Protein AF-A0A1V4UT03-F1 (afdb_monomer_lite)

Secondary structure (DSSP, 8-state):
--HHHHHHHHHHHHHHHHHHHHHHGGGTT-S------SS---BTTTTBPTT---HHHHHHHHHHHHHHHHTS--HHHHHHHHHHHHHH-GGGS-HHHHHHHHHHHTT--HHHHHHHHHHHH-SS--

Foldseek 3Di:
DCVVVVVVVVVCVLVVQLQCQQQCQQCVPPPDDPPDPVFFDAHHPDRGDGSDGFVSSQLVVLQVVCCVVVVHDDLVSSLVSSLVVCVVPVVRDDPLSSQLNVCVVVVNDNVVSSVVSCVVPPPPPD

Structure (mmCIF, N/CA/C/O backbone):
data_AF-A0A1V4UT03-F1
#
_entry.id   AF-A0A1V4UT03-F1
#
loop_
_atom_site.group_PDB
_atom_site.id
_atom_site.type_symbol
_atom_site.label_atom_id
_atom_site.label_alt_id
_atom_site.label_comp_id
_atom_site.label_asym_id
_atom_site.label_entity_id
_atom_site.label_seq_id
_atom_site.pdbx_PDB_ins_code
_atom_site.Cartn_x
_atom_site.Cartn_y
_atom_site.Cartn_z
_atom_site.occupancy
_atom_site.B_iso_or_equiv
_atom_site.auth_seq_id
_atom_site.auth_comp_id
_atom_site.auth_asym_id
_atom_site.auth_atom_id
_atom_site.pdbx_PDB_model_num
ATOM 1 N N . MET A 1 1 ? -24.840 10.443 -23.594 1.00 48.88 1 MET A N 1
ATOM 2 C CA . MET A 1 1 ? -23.996 9.234 -23.726 1.00 48.88 1 MET A CA 1
ATOM 3 C C . MET A 1 1 ? -22.701 9.463 -22.946 1.00 48.88 1 MET A C 1
ATOM 5 O O . MET A 1 1 ? -21.638 9.563 -23.531 1.00 48.88 1 MET A O 1
ATOM 9 N N . THR A 1 2 ? -22.827 9.614 -21.626 1.00 56.19 2 THR A N 1
ATOM 10 C CA . THR A 1 2 ? -21.764 10.032 -20.681 1.00 56.19 2 THR A CA 1
ATOM 11 C C . THR A 1 2 ? -21.408 8.895 -19.712 1.00 56.19 2 THR A C 1
ATOM 13 O O . THR A 1 2 ? -20.256 8.690 -19.362 1.00 56.19 2 THR A O 1
ATOM 16 N N . PHE A 1 3 ? -22.384 8.036 -19.401 1.00 52.34 3 PHE A N 1
ATOM 17 C CA . PHE A 1 3 ? -22.221 6.883 -18.508 1.00 52.34 3 PHE A CA 1
ATOM 18 C C . PHE A 1 3 ? -21.150 5.874 -18.970 1.00 52.34 3 PHE A C 1
ATOM 20 O O . PHE A 1 3 ? -20.421 5.304 -18.165 1.00 52.34 3 PHE A O 1
ATOM 27 N N . ILE A 1 4 ? -21.017 5.674 -20.286 1.00 57.78 4 ILE A N 1
ATOM 28 C CA . ILE A 1 4 ? -20.024 4.755 -20.861 1.00 57.78 4 ILE A CA 1
ATOM 29 C C . ILE A 1 4 ? -18.610 5.363 -20.851 1.00 57.78 4 ILE A C 1
ATOM 31 O O . ILE A 1 4 ? -17.640 4.612 -20.812 1.00 57.78 4 ILE A O 1
ATOM 35 N N . SER A 1 5 ? -18.457 6.692 -20.894 1.00 63.25 5 SER A N 1
ATOM 36 C CA . SER A 1 5 ? -17.136 7.330 -20.817 1.00 63.25 5 SER A CA 1
ATOM 37 C C . SER A 1 5 ? -16.615 7.381 -19.382 1.00 63.25 5 SER A C 1
ATOM 39 O O . SER A 1 5 ? -15.443 7.092 -19.167 1.00 63.25 5 SER A O 1
ATOM 41 N N . ASP A 1 6 ? -17.480 7.634 -18.398 1.00 65.62 6 ASP A N 1
ATOM 42 C CA . ASP A 1 6 ? -17.068 7.771 -16.994 1.00 65.62 6 ASP A CA 1
ATOM 43 C C . ASP A 1 6 ? -16.480 6.477 -16.420 1.00 65.62 6 ASP A C 1
ATOM 45 O O . ASP A 1 6 ? -15.414 6.500 -15.804 1.00 65.62 6 ASP A O 1
ATOM 49 N N . ILE A 1 7 ? -17.089 5.321 -16.711 1.00 74.06 7 ILE A N 1
ATOM 50 C CA . ILE A 1 7 ? -16.541 4.033 -16.260 1.00 74.06 7 ILE A CA 1
ATOM 51 C C . ILE A 1 7 ? -15.192 3.712 -16.918 1.00 74.06 7 ILE A C 1
ATOM 53 O O . ILE A 1 7 ? -14.328 3.101 -16.292 1.00 74.06 7 ILE A O 1
ATOM 57 N N . ARG A 1 8 ? -14.977 4.162 -18.165 1.00 80.62 8 ARG A N 1
ATOM 58 C CA . ARG A 1 8 ? -13.698 3.988 -18.871 1.00 80.62 8 ARG A CA 1
ATOM 59 C C . ARG A 1 8 ? -12.601 4.837 -18.245 1.00 80.62 8 ARG A C 1
ATOM 61 O O . ARG A 1 8 ? -11.475 4.363 -18.153 1.00 80.62 8 ARG A O 1
ATOM 68 N N . TYR A 1 9 ? -12.914 6.056 -17.805 1.00 84.12 9 TYR A N 1
ATOM 69 C CA . TYR A 1 9 ? -11.941 6.910 -17.128 1.00 84.12 9 TYR A CA 1
ATOM 70 C C . TYR A 1 9 ? -11.562 6.350 -15.759 1.00 84.12 9 TYR A C 1
ATOM 72 O O . TYR A 1 9 ? -10.377 6.233 -15.469 1.00 84.12 9 TYR A O 1
ATOM 80 N N . VAL A 1 10 ? -12.540 5.917 -14.958 1.00 84.44 10 VAL A N 1
ATOM 81 C CA . VAL A 1 10 ? -12.276 5.320 -13.638 1.00 84.44 10 VAL A CA 1
ATOM 82 C C . VAL A 1 10 ? -11.460 4.029 -13.763 1.00 84.44 10 VAL A C 1
ATOM 84 O O . VAL A 1 10 ? -10.447 3.873 -13.082 1.00 84.44 10 VAL A O 1
ATOM 87 N N . ALA A 1 11 ? -11.837 3.130 -14.678 1.00 89.12 11 ALA A N 1
ATOM 88 C CA . ALA A 1 11 ? -11.057 1.922 -14.945 1.00 89.12 11 ALA A CA 1
ATOM 89 C C . ALA A 1 11 ? -9.651 2.257 -15.471 1.00 89.12 11 ALA A C 1
ATOM 91 O O . ALA A 1 11 ? -8.671 1.647 -15.052 1.00 89.12 11 ALA A O 1
ATOM 92 N N . GLY A 1 12 ? -9.542 3.260 -16.347 1.00 93.94 12 GLY A N 1
ATOM 93 C CA . GLY A 1 12 ? -8.272 3.744 -16.880 1.00 93.94 12 GLY A CA 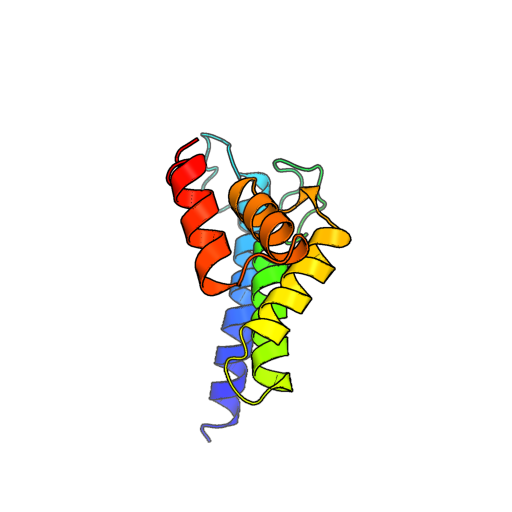1
ATOM 94 C C . GLY A 1 12 ? -7.331 4.293 -15.807 1.00 93.94 12 GLY A C 1
ATOM 95 O O . GLY A 1 12 ? -6.130 4.077 -15.911 1.00 93.94 12 GLY A O 1
ATOM 96 N N . VAL A 1 13 ? -7.853 4.935 -14.756 1.00 94.12 13 VAL A N 1
ATOM 97 C CA . VAL A 1 13 ? -7.047 5.411 -13.617 1.00 94.12 13 VAL A CA 1
ATOM 98 C C . VAL A 1 13 ? -6.428 4.240 -12.857 1.00 94.12 13 VAL A C 1
ATOM 100 O O . VAL A 1 13 ? -5.221 4.242 -12.635 1.00 94.12 13 VAL A O 1
ATOM 103 N N . LEU A 1 14 ? -7.217 3.222 -12.499 1.00 95.12 14 LEU A N 1
ATOM 104 C CA . LEU A 1 14 ? -6.703 2.065 -11.753 1.00 95.12 14 LEU A CA 1
ATOM 105 C C . LEU A 1 14 ? -5.729 1.227 -12.591 1.00 95.12 14 LEU A C 1
ATOM 107 O O . LEU A 1 14 ? -4.675 0.829 -12.101 1.00 95.12 14 LEU A O 1
ATOM 111 N N . VAL A 1 15 ? -6.042 1.003 -13.870 1.00 96.25 15 VAL A N 1
ATOM 112 C CA . VAL A 1 15 ? -5.142 0.296 -14.794 1.00 96.25 15 VAL A CA 1
ATOM 113 C C . VAL A 1 15 ? -3.867 1.104 -15.036 1.00 96.25 15 VAL A C 1
ATOM 115 O O . VAL A 1 15 ? -2.778 0.541 -15.029 1.00 96.25 15 VAL A O 1
ATOM 118 N N . GLY A 1 16 ? -3.979 2.420 -15.218 1.00 96.50 16 GLY A N 1
ATOM 119 C CA . GLY A 1 16 ? -2.835 3.312 -15.396 1.00 96.50 16 GLY A CA 1
ATOM 120 C C . GLY A 1 16 ? -1.914 3.335 -14.177 1.00 96.50 16 GLY A C 1
ATOM 121 O O . GLY A 1 16 ? -0.699 3.271 -14.348 1.00 96.50 16 GLY A O 1
ATOM 122 N N . LEU A 1 17 ? -2.481 3.347 -12.965 1.00 97.75 17 LEU A N 1
ATOM 123 C CA . LEU A 1 17 ? -1.731 3.204 -11.715 1.00 97.75 17 LEU A CA 1
ATOM 124 C C . LEU A 1 17 ? -0.961 1.881 -11.694 1.00 97.75 17 LEU A C 1
ATOM 126 O O . LEU A 1 17 ? 0.249 1.900 -11.497 1.00 97.75 17 LEU A O 1
ATOM 130 N N . ALA A 1 18 ? -1.625 0.757 -11.982 1.00 97.69 18 ALA A N 1
ATOM 131 C CA . ALA A 1 18 ? -0.980 -0.556 -11.981 1.00 97.69 18 ALA A CA 1
ATOM 132 C C . ALA A 1 18 ? 0.123 -0.687 -13.047 1.00 97.69 18 ALA A C 1
ATOM 134 O O . ALA A 1 18 ? 1.157 -1.308 -12.803 1.00 97.69 18 ALA A O 1
ATOM 135 N N . ILE A 1 19 ? -0.068 -0.079 -14.224 1.00 96.38 19 ILE A N 1
ATOM 136 C CA . ILE A 1 19 ? 0.963 -0.008 -15.268 1.00 96.38 19 ILE A CA 1
ATOM 137 C C . ILE A 1 19 ? 2.158 0.813 -14.777 1.00 96.38 19 ILE A C 1
ATOM 139 O O . ILE A 1 19 ? 3.294 0.368 -14.926 1.00 96.38 19 ILE A O 1
ATOM 143 N N . GLY A 1 20 ? 1.916 1.992 -14.198 1.00 94.38 20 GLY A N 1
ATOM 144 C CA . GLY A 1 20 ? 2.969 2.865 -13.679 1.00 94.38 20 GLY A CA 1
ATOM 145 C C . GLY A 1 20 ? 3.786 2.200 -12.573 1.00 94.38 20 GLY A C 1
ATOM 146 O O . GLY A 1 20 ? 5.011 2.196 -12.649 1.00 94.38 20 GLY A O 1
ATOM 147 N N . ASP A 1 21 ? 3.106 1.575 -11.614 1.00 95.88 21 ASP A N 1
ATOM 148 C CA . ASP A 1 21 ? 3.701 0.773 -10.541 1.00 95.88 21 ASP A CA 1
ATOM 149 C C . ASP A 1 21 ? 4.592 -0.341 -11.120 1.00 95.88 21 ASP A C 1
ATOM 151 O O . ASP A 1 21 ? 5.807 -0.349 -10.917 1.00 95.88 21 ASP A O 1
ATOM 155 N N . ALA A 1 22 ? 4.037 -1.213 -11.967 1.00 95.12 22 ALA A N 1
ATOM 156 C CA . ALA A 1 22 ? 4.790 -2.325 -12.545 1.00 95.12 22 ALA A CA 1
ATOM 157 C C . ALA A 1 22 ? 5.963 -1.885 -13.449 1.00 95.12 22 ALA A C 1
ATOM 159 O O . ALA A 1 22 ? 6.945 -2.619 -13.582 1.00 95.12 22 ALA A O 1
ATOM 160 N N . MET A 1 23 ? 5.881 -0.714 -14.092 1.00 93.31 23 MET A N 1
ATOM 161 C CA . MET A 1 23 ? 6.988 -0.146 -14.876 1.00 93.31 23 MET A CA 1
ATOM 162 C C . MET A 1 23 ? 8.049 0.535 -14.003 1.00 93.31 23 MET A C 1
ATOM 164 O O . MET A 1 23 ? 9.220 0.529 -14.377 1.00 93.31 23 MET A O 1
ATOM 168 N N . GLY A 1 24 ? 7.656 1.130 -12.875 1.00 91.50 24 GLY A N 1
ATOM 169 C CA . GLY A 1 24 ? 8.547 1.843 -11.959 1.00 91.50 24 GLY A CA 1
ATOM 170 C C . GLY A 1 24 ? 9.275 0.927 -10.976 1.00 91.50 24 GLY A C 1
ATOM 171 O O . GLY A 1 24 ? 10.441 1.170 -10.667 1.00 91.50 24 GLY A O 1
ATOM 172 N N . ALA A 1 25 ? 8.630 -0.156 -10.538 1.00 92.50 25 ALA A N 1
ATOM 173 C CA . ALA A 1 25 ? 9.139 -1.068 -9.515 1.00 92.50 25 ALA A CA 1
ATOM 174 C C . ALA A 1 25 ? 10.560 -1.623 -9.767 1.00 92.50 25 ALA A C 1
ATOM 176 O O . ALA A 1 25 ? 11.319 -1.754 -8.799 1.00 92.50 25 ALA A O 1
ATOM 177 N N . PRO A 1 26 ? 10.988 -1.927 -11.013 1.00 92.12 26 PRO A N 1
ATOM 178 C CA . PRO A 1 26 ? 12.362 -2.352 -11.285 1.00 92.12 26 PRO A CA 1
ATOM 179 C C . PRO A 1 26 ? 13.441 -1.310 -10.948 1.00 92.12 26 PRO A C 1
ATOM 181 O O . PRO A 1 26 ? 14.598 -1.684 -10.764 1.00 92.12 26 PRO A O 1
ATOM 184 N N . PHE A 1 27 ? 13.071 -0.030 -10.862 1.00 90.62 27 PHE A N 1
ATOM 185 C CA . PHE A 1 27 ? 13.975 1.115 -10.685 1.00 90.62 27 PHE A CA 1
ATOM 186 C C . PHE A 1 27 ? 13.871 1.767 -9.303 1.00 90.62 27 PHE A C 1
ATOM 188 O O . PHE A 1 27 ? 14.509 2.783 -9.028 1.00 90.62 27 PHE A O 1
ATOM 195 N N . GLU A 1 28 ? 13.042 1.223 -8.416 1.00 89.31 28 GLU A N 1
ATOM 196 C CA . GLU A 1 28 ? 12.884 1.764 -7.073 1.00 89.31 28 GLU A CA 1
ATOM 197 C C . GLU A 1 28 ? 14.211 1.672 -6.296 1.00 89.31 28 GLU A C 1
ATOM 199 O O . GLU A 1 28 ? 14.774 0.589 -6.110 1.00 89.31 28 GLU A O 1
ATOM 204 N N . GLY A 1 29 ? 14.714 2.819 -5.830 1.00 85.62 29 GLY A N 1
ATOM 205 C CA . GLY A 1 29 ? 15.970 2.908 -5.081 1.00 85.62 29 GLY A CA 1
ATOM 206 C C . GLY A 1 29 ? 17.239 2.869 -5.939 1.00 85.62 29 GLY A C 1
ATOM 207 O O . GLY A 1 29 ? 18.334 2.810 -5.379 1.00 85.62 29 GLY A O 1
ATOM 208 N N . THR A 1 30 ? 17.127 2.918 -7.272 1.00 84.50 30 THR A N 1
ATOM 209 C CA . THR A 1 30 ? 18.289 3.041 -8.163 1.00 84.50 30 THR A CA 1
ATOM 210 C C . THR A 1 30 ? 18.538 4.506 -8.541 1.00 84.50 30 THR A C 1
ATOM 212 O O . THR A 1 30 ? 17.586 5.223 -8.839 1.00 84.50 30 THR A O 1
ATOM 215 N N . PRO A 1 31 ? 19.801 4.976 -8.579 1.00 78.12 31 PRO A N 1
ATOM 216 C CA . PRO A 1 31 ? 20.126 6.336 -9.026 1.00 78.12 31 PRO A CA 1
ATOM 217 C C . PRO A 1 31 ? 19.941 6.524 -10.539 1.00 78.12 31 PRO A C 1
ATOM 219 O O . PRO A 1 31 ? 19.865 7.651 -11.024 1.00 78.12 31 PRO A O 1
ATOM 222 N N . GLU A 1 32 ? 19.887 5.426 -11.292 1.00 70.38 32 GLU A N 1
ATOM 223 C CA . GLU A 1 32 ? 19.676 5.438 -12.732 1.00 70.38 32 GLU A CA 1
ATOM 224 C C . GLU A 1 32 ? 18.183 5.373 -13.062 1.00 70.38 32 GLU A C 1
ATOM 226 O O . GLU A 1 32 ? 17.469 4.466 -12.633 1.00 70.38 32 GLU A O 1
ATOM 231 N N . HIS A 1 33 ? 17.728 6.314 -13.887 1.00 69.38 33 HIS A N 1
ATOM 232 C CA . HIS A 1 33 ? 16.462 6.216 -14.601 1.00 69.38 33 HIS A CA 1
ATOM 233 C C . HIS A 1 33 ? 16.782 5.931 -16.070 1.00 69.38 33 HIS A C 1
ATOM 235 O O . HIS A 1 33 ? 17.326 6.811 -16.740 1.00 69.38 33 HIS A O 1
ATOM 241 N N . PRO A 1 34 ? 16.444 4.755 -16.622 1.00 71.94 34 PRO A N 1
ATOM 242 C CA . PRO A 1 34 ? 16.809 4.413 -18.002 1.00 71.94 34 PRO A CA 1
ATOM 243 C C . PRO A 1 34 ? 16.003 5.176 -19.068 1.00 71.94 34 PRO A C 1
ATOM 245 O O . PRO A 1 34 ? 16.085 4.857 -20.252 1.00 71.94 34 PRO A O 1
ATOM 248 N N . GLY A 1 35 ? 15.204 6.172 -18.673 1.00 72.06 35 GLY A N 1
ATOM 249 C CA . GLY A 1 35 ? 14.194 6.780 -19.529 1.00 72.06 35 GLY A CA 1
ATOM 250 C C . GLY A 1 35 ? 13.020 5.833 -19.791 1.00 72.06 35 GLY A C 1
ATOM 251 O O . GLY A 1 35 ? 12.854 4.805 -19.134 1.00 72.06 35 GLY A O 1
ATOM 252 N N . PHE A 1 36 ? 12.161 6.196 -20.744 1.00 74.25 36 PHE A N 1
ATOM 253 C CA . PHE A 1 36 ? 11.006 5.377 -21.105 1.00 74.25 36 PHE A CA 1
ATOM 254 C C . PHE A 1 36 ? 11.450 4.122 -21.868 1.00 74.25 36 PHE A C 1
ATOM 256 O O . PHE A 1 36 ? 11.917 4.207 -23.001 1.00 74.25 36 PHE A O 1
ATOM 263 N N . THR A 1 37 ? 11.274 2.951 -21.257 1.00 78.62 37 THR A N 1
ATOM 264 C CA . THR A 1 37 ? 11.682 1.658 -21.835 1.00 78.62 37 THR A CA 1
ATOM 265 C C . THR A 1 37 ? 10.648 1.074 -22.802 1.00 78.62 37 THR A C 1
ATOM 267 O O . THR A 1 37 ? 10.968 0.165 -23.569 1.00 78.62 37 THR A O 1
ATOM 270 N N . GLY A 1 38 ? 9.393 1.539 -22.733 1.00 83.81 38 GLY A N 1
ATOM 271 C CA . GLY A 1 38 ? 8.252 1.001 -23.486 1.00 83.81 38 GLY A CA 1
ATOM 272 C C . GLY A 1 38 ? 7.865 -0.445 -23.150 1.00 83.81 38 GLY A C 1
ATOM 273 O O . GLY A 1 38 ? 6.920 -0.963 -23.735 1.00 83.81 38 GLY A O 1
ATOM 274 N N . ASN A 1 39 ? 8.570 -1.098 -22.221 1.00 89.81 39 ASN A N 1
ATOM 275 C CA . ASN A 1 39 ? 8.418 -2.513 -21.895 1.00 89.81 39 ASN A CA 1
ATOM 276 C C . ASN A 1 39 ? 8.414 -2.727 -20.380 1.00 89.81 39 ASN A C 1
ATOM 278 O O . ASN A 1 39 ? 9.131 -2.045 -19.645 1.00 89.81 39 ASN A O 1
ATOM 282 N N . PHE A 1 40 ? 7.678 -3.741 -19.924 1.00 94.12 40 PHE A N 1
ATOM 283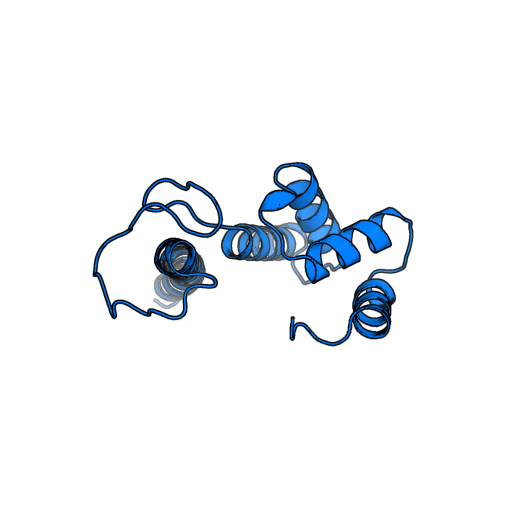 C CA . PHE A 1 40 ? 7.770 -4.214 -18.546 1.00 94.12 40 PHE A CA 1
ATOM 284 C C . PHE A 1 40 ? 9.062 -5.003 -18.328 1.00 94.12 40 PHE A C 1
ATOM 286 O O . PHE A 1 40 ? 9.296 -6.032 -18.970 1.00 94.12 40 PHE A O 1
ATOM 293 N N . LEU A 1 41 ? 9.877 -4.556 -17.380 1.00 92.50 41 LEU A N 1
ATOM 294 C CA . LEU A 1 41 ? 11.150 -5.188 -17.049 1.00 92.50 41 LEU A CA 1
ATOM 295 C C . LEU A 1 41 ? 11.047 -5.975 -15.734 1.00 92.50 41 LEU A C 1
ATOM 297 O O . LEU A 1 41 ? 10.228 -5.631 -14.882 1.00 92.50 41 LEU A O 1
ATOM 301 N N . PRO A 1 42 ? 11.822 -7.061 -15.570 1.00 93.00 42 PRO A N 1
ATOM 302 C CA . PRO A 1 42 ? 11.902 -7.778 -14.304 1.00 93.00 42 PRO A CA 1
ATOM 303 C C . PRO A 1 42 ? 12.830 -7.049 -13.318 1.00 93.00 42 PRO A C 1
ATOM 305 O O . PRO A 1 42 ? 13.581 -6.154 -13.702 1.00 93.00 42 PRO A O 1
ATOM 308 N N . GLY A 1 43 ? 12.845 -7.495 -12.060 1.00 89.62 43 GLY A N 1
ATOM 309 C CA . GLY A 1 43 ? 13.773 -7.005 -11.035 1.00 89.62 43 GLY A CA 1
ATOM 310 C C . GLY A 1 43 ? 13.165 -5.977 -10.077 1.00 89.62 43 GLY A C 1
ATOM 311 O O . GLY A 1 43 ? 11.976 -6.040 -9.765 1.00 89.62 43 GLY A O 1
ATOM 312 N N . GLY A 1 44 ? 14.007 -5.066 -9.583 1.00 87.56 44 GLY A N 1
ATOM 313 C CA . GLY A 1 44 ? 13.701 -4.133 -8.494 1.00 87.56 44 GLY A CA 1
ATOM 314 C C . GLY A 1 44 ? 14.230 -4.616 -7.144 1.00 87.56 44 GLY A C 1
ATOM 315 O O . GLY A 1 44 ? 14.982 -5.589 -7.067 1.00 87.56 44 GLY A O 1
ATOM 316 N N . ARG A 1 45 ? 13.802 -3.960 -6.056 1.00 85.00 45 ARG A N 1
ATOM 317 C CA . ARG A 1 45 ? 14.179 -4.333 -4.669 1.00 85.00 45 ARG A CA 1
ATOM 318 C C . ARG A 1 45 ? 13.852 -5.789 -4.330 1.00 85.00 45 ARG A C 1
ATOM 320 O O . ARG A 1 45 ? 14.449 -6.381 -3.436 1.00 85.00 45 ARG A O 1
ATOM 327 N N . MET A 1 46 ? 12.912 -6.364 -5.069 1.00 82.25 46 MET A N 1
ATOM 328 C CA . MET A 1 46 ? 12.560 -7.771 -5.041 1.00 82.25 46 MET A CA 1
ATOM 329 C C . MET A 1 46 ? 12.715 -8.371 -6.432 1.00 82.25 46 MET A C 1
ATOM 331 O O . MET A 1 46 ? 12.406 -7.705 -7.413 1.00 82.25 46 MET A O 1
ATOM 335 N N . ALA A 1 47 ? 13.117 -9.640 -6.536 1.00 83.38 47 ALA A N 1
ATOM 336 C CA . ALA A 1 47 ? 13.235 -10.345 -7.815 1.00 83.38 47 ALA A CA 1
ATOM 337 C C . ALA A 1 47 ? 11.850 -10.640 -8.439 1.00 83.38 47 ALA A C 1
ATOM 339 O O . ALA A 1 47 ? 11.363 -11.772 -8.408 1.00 83.38 47 ALA A O 1
ATOM 340 N N . ARG A 1 48 ? 11.188 -9.607 -8.973 1.00 88.19 48 ARG A N 1
ATOM 341 C CA . ARG A 1 48 ? 9.844 -9.673 -9.562 1.00 88.19 48 ARG A CA 1
ATOM 342 C C . ARG A 1 48 ? 9.899 -10.030 -11.047 1.00 88.19 48 ARG A C 1
ATOM 344 O O . ARG A 1 48 ? 10.865 -9.721 -11.745 1.00 88.19 48 ARG A O 1
ATOM 351 N N . LYS A 1 49 ? 8.835 -10.672 -11.538 1.00 94.19 49 LYS A N 1
ATOM 352 C CA . LYS A 1 49 ? 8.634 -10.925 -12.974 1.00 94.19 49 LYS A CA 1
ATOM 353 C C . LYS A 1 49 ? 8.172 -9.641 -13.665 1.00 94.19 49 LYS A C 1
ATOM 355 O O . LYS A 1 49 ? 7.476 -8.839 -13.045 1.00 94.19 49 LYS A O 1
ATOM 360 N N . SER A 1 50 ? 8.475 -9.495 -14.954 1.00 94.44 50 SER A N 1
ATOM 361 C CA . SER A 1 50 ? 7.949 -8.403 -15.782 1.00 94.44 50 SER A CA 1
ATOM 362 C C . SER A 1 50 ? 6.433 -8.253 -15.632 1.00 94.44 50 SER A C 1
ATOM 364 O O . SER A 1 50 ? 5.698 -9.231 -15.766 1.00 94.44 50 SER A O 1
ATOM 366 N N . GLY A 1 51 ? 5.981 -7.026 -15.365 1.00 94.25 51 GLY A N 1
ATOM 367 C CA . GLY A 1 51 ? 4.562 -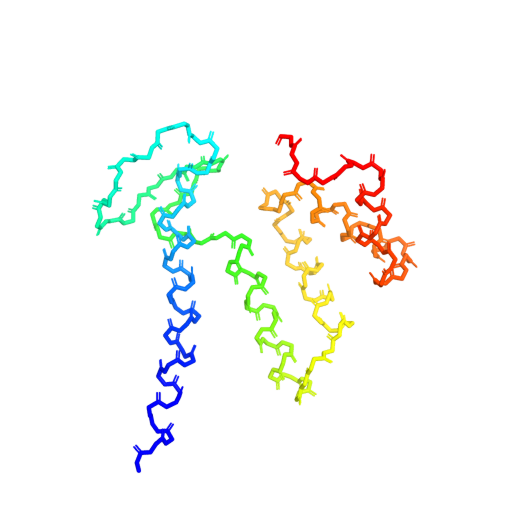6.678 -15.242 1.00 94.25 51 GLY A CA 1
ATOM 368 C C . GLY A 1 51 ? 3.958 -6.973 -13.867 1.00 94.25 51 GLY A C 1
ATOM 369 O O . GLY A 1 51 ? 2.755 -6.811 -13.693 1.00 94.25 51 GLY A O 1
ATOM 370 N N . SER A 1 52 ? 4.764 -7.408 -12.894 1.00 95.12 52 SER A N 1
ATOM 371 C CA . SER A 1 52 ? 4.291 -7.574 -11.516 1.00 95.12 52 SER A CA 1
ATOM 372 C C . SER A 1 52 ? 4.176 -6.207 -10.846 1.00 95.12 52 SER A C 1
ATOM 374 O O . SER A 1 52 ? 5.157 -5.468 -10.807 1.00 95.12 52 SER A O 1
ATOM 376 N N . TYR A 1 53 ? 3.002 -5.903 -10.306 1.00 94.75 53 TYR A N 1
ATOM 377 C CA . TYR A 1 53 ? 2.757 -4.715 -9.489 1.00 94.75 53 TYR A CA 1
ATOM 378 C C . TYR A 1 53 ? 3.249 -4.900 -8.039 1.00 94.75 53 TYR A C 1
ATOM 380 O O . TYR A 1 53 ? 3.688 -5.995 -7.661 1.00 94.75 53 TYR A O 1
ATOM 388 N N . THR A 1 54 ? 3.188 -3.839 -7.232 1.00 95.69 54 THR A N 1
ATOM 389 C CA . THR A 1 54 ? 3.677 -3.790 -5.845 1.00 95.69 54 THR A CA 1
ATOM 390 C C . THR A 1 54 ? 2.585 -3.376 -4.850 1.00 95.69 54 THR A C 1
ATOM 392 O O . THR A 1 54 ? 1.389 -3.527 -5.126 1.00 95.69 54 THR A O 1
ATOM 395 N N . ASP A 1 55 ? 2.980 -2.941 -3.648 1.00 95.94 55 ASP A N 1
ATOM 396 C CA . ASP A 1 55 ? 2.044 -2.485 -2.627 1.00 95.94 55 ASP A CA 1
ATOM 397 C C . ASP A 1 55 ? 1.251 -1.255 -3.078 1.00 95.94 55 ASP A C 1
ATOM 399 O O . ASP A 1 55 ? 0.095 -1.146 -2.683 1.00 95.94 55 ASP A O 1
ATOM 403 N N . ASP A 1 56 ? 1.781 -0.404 -3.961 1.00 96.94 56 ASP A N 1
ATOM 404 C CA . ASP A 1 56 ? 1.043 0.735 -4.527 1.00 96.94 56 ASP A CA 1
ATOM 405 C C . ASP A 1 56 ? -0.299 0.302 -5.149 1.00 96.94 56 ASP A C 1
ATOM 407 O O . ASP A 1 56 ? -1.365 0.838 -4.818 1.00 96.94 56 ASP A O 1
ATOM 411 N N . THR A 1 57 ? -0.279 -0.727 -6.004 1.00 97.62 57 THR A N 1
ATOM 412 C CA . THR A 1 57 ? -1.505 -1.275 -6.607 1.00 97.62 57 THR A CA 1
AT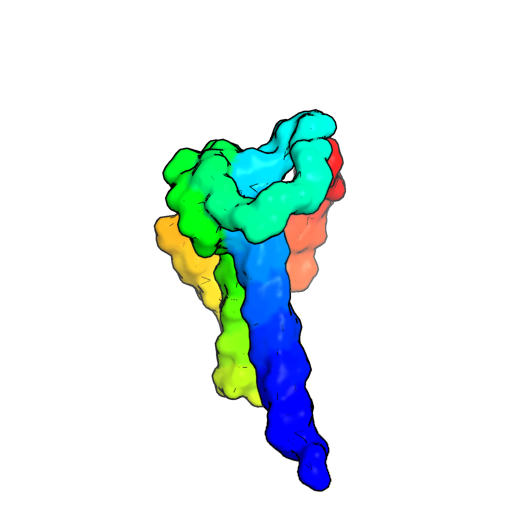OM 413 C C . THR A 1 57 ? -2.401 -1.955 -5.574 1.00 97.62 57 THR A C 1
ATOM 415 O O . THR A 1 57 ? -3.623 -1.799 -5.635 1.00 97.62 57 THR A O 1
ATOM 418 N N . LEU A 1 58 ? -1.833 -2.679 -4.602 1.00 97.06 58 LEU A N 1
ATOM 419 C CA . LEU A 1 58 ? -2.624 -3.310 -3.537 1.00 97.06 58 LEU A CA 1
ATOM 420 C C . LEU A 1 58 ? -3.352 -2.268 -2.678 1.00 97.06 58 LEU A C 1
ATOM 422 O O . LEU A 1 58 ? -4.543 -2.415 -2.415 1.00 97.06 58 LEU A O 1
ATOM 426 N N . GLN A 1 59 ? -2.680 -1.181 -2.296 1.00 98.00 59 GLN A N 1
ATOM 427 C CA . GLN A 1 59 ? -3.283 -0.099 -1.516 1.00 98.00 59 GLN A CA 1
ATOM 428 C C . GLN A 1 59 ? -4.404 0.601 -2.296 1.00 98.00 59 GLN A C 1
ATOM 430 O O . GLN A 1 59 ? -5.462 0.892 -1.730 1.00 98.00 59 GLN A O 1
ATOM 435 N N . ALA A 1 60 ? -4.210 0.828 -3.599 1.00 97.88 60 ALA A N 1
ATOM 436 C CA . ALA A 1 60 ? -5.235 1.406 -4.463 1.00 97.88 60 ALA A CA 1
ATOM 437 C C . ALA A 1 60 ? -6.468 0.496 -4.597 1.00 97.88 60 ALA A C 1
ATOM 439 O O . ALA A 1 60 ? -7.601 0.976 -4.502 1.00 97.88 60 ALA A O 1
ATOM 440 N N . LEU A 1 61 ? -6.263 -0.815 -4.772 1.00 97.38 61 LEU A N 1
ATOM 441 C CA . LEU A 1 61 ? -7.347 -1.799 -4.812 1.00 97.38 61 LEU A CA 1
ATOM 442 C C . LEU A 1 61 ? -8.088 -1.869 -3.476 1.00 97.38 61 LEU A C 1
ATOM 444 O O . LEU A 1 61 ? -9.314 -1.792 -3.465 1.00 97.38 61 LEU A O 1
ATOM 448 N N . ALA A 1 62 ? -7.369 -1.919 -2.353 1.00 98.06 62 ALA A N 1
ATOM 449 C CA . ALA A 1 62 ? -7.965 -1.908 -1.022 1.00 98.06 62 ALA A CA 1
ATOM 450 C C . ALA A 1 62 ? -8.870 -0.681 -0.807 1.00 98.06 62 ALA A C 1
ATOM 452 O O . ALA A 1 62 ? -9.981 -0.817 -0.289 1.00 98.06 62 ALA A O 1
ATOM 453 N N . LEU A 1 63 ? -8.441 0.507 -1.251 1.00 98.06 63 LEU A N 1
ATOM 454 C CA . LEU A 1 63 ? -9.256 1.721 -1.178 1.00 98.06 63 LEU A CA 1
ATOM 455 C C . LEU A 1 63 ? -10.486 1.636 -2.091 1.00 98.06 63 LEU A C 1
ATOM 457 O O . LEU A 1 63 ? -11.597 1.935 -1.653 1.00 98.06 63 LEU A O 1
ATOM 461 N N . ALA A 1 64 ? -10.306 1.218 -3.346 1.00 96.62 64 ALA A N 1
ATOM 462 C CA . ALA A 1 64 ? -11.394 1.110 -4.316 1.00 96.62 64 ALA A CA 1
ATOM 463 C C . ALA A 1 64 ? -12.467 0.104 -3.867 1.00 96.62 64 ALA A C 1
ATOM 465 O O . ALA A 1 64 ? -13.662 0.398 -3.930 1.00 96.62 64 ALA A O 1
ATOM 466 N N . GLU A 1 65 ? -12.052 -1.058 -3.363 1.00 97.31 65 GLU A N 1
ATOM 467 C CA . GLU A 1 65 ? -12.956 -2.067 -2.818 1.00 97.31 65 GLU A CA 1
ATOM 468 C C . GLU A 1 65 ? -13.694 -1.572 -1.573 1.00 97.31 65 GLU A C 1
ATOM 470 O O . GLU A 1 65 ? -14.883 -1.861 -1.420 1.00 97.31 65 GLU A O 1
ATOM 475 N N . SER A 1 66 ? -13.014 -0.827 -0.694 1.00 98.56 66 SER A N 1
ATOM 476 C CA . SER A 1 66 ? -13.629 -0.239 0.497 1.00 98.56 66 SER A CA 1
ATOM 477 C C . SER A 1 66 ? -14.703 0.778 0.122 1.00 98.56 66 SER A C 1
ATOM 479 O O . SER A 1 66 ? -15.845 0.667 0.562 1.00 98.56 66 SER A O 1
ATOM 481 N N . LEU A 1 67 ? -14.387 1.701 -0.791 1.00 97.50 67 LEU A N 1
ATOM 482 C CA . LEU A 1 67 ? -15.341 2.686 -1.307 1.00 97.50 67 LEU A CA 1
ATOM 483 C C . LEU A 1 67 ? -16.567 2.016 -1.938 1.00 97.50 67 LEU A C 1
ATOM 485 O O . LEU A 1 67 ? -17.698 2.428 -1.677 1.00 97.50 67 LEU A O 1
ATOM 489 N N . ALA A 1 68 ? -16.348 0.970 -2.740 1.00 95.81 68 ALA A N 1
ATOM 490 C CA . ALA A 1 68 ? -17.423 0.221 -3.381 1.00 95.81 68 ALA A CA 1
ATOM 491 C C . ALA A 1 68 ? -18.286 -0.553 -2.371 1.00 95.81 68 ALA A C 1
ATOM 493 O O . ALA A 1 68 ? -19.507 -0.579 -2.508 1.00 95.81 68 ALA A O 1
ATOM 494 N N . SER A 1 69 ? -17.669 -1.162 -1.353 1.00 98.06 69 SER A N 1
ATOM 495 C CA . SER A 1 69 ? -18.368 -1.976 -0.348 1.00 98.06 69 SER A CA 1
ATOM 496 C C . SER A 1 69 ? -19.135 -1.121 0.664 1.00 98.06 69 SER A C 1
ATOM 498 O O . SER A 1 69 ? -20.238 -1.481 1.069 1.00 98.06 69 SER A O 1
ATOM 500 N N . CYS A 1 70 ? -18.562 0.012 1.073 1.00 98.31 70 CYS A N 1
ATOM 501 C CA . CYS A 1 70 ? -19.115 0.883 2.108 1.00 98.31 70 CYS A CA 1
ATOM 502 C C . CYS A 1 70 ? -20.010 2.003 1.552 1.00 98.31 70 CYS A C 1
ATOM 504 O O . CYS A 1 70 ? -20.689 2.673 2.328 1.00 98.31 70 CYS A O 1
ATOM 506 N N . GLY A 1 71 ? -20.011 2.240 0.234 1.00 97.56 71 GLY A N 1
ATOM 507 C CA . GLY A 1 71 ? -20.743 3.352 -0.385 1.00 97.56 71 GLY A CA 1
ATOM 508 C C . GLY A 1 71 ? -20.179 4.735 -0.029 1.00 97.56 71 GLY A C 1
ATOM 509 O O . GLY A 1 71 ? -20.880 5.739 -0.140 1.00 97.56 71 GLY A O 1
ATOM 510 N N . GLY A 1 72 ? -18.928 4.791 0.430 1.00 97.00 72 GLY A N 1
ATOM 511 C CA . GLY A 1 72 ? -18.268 5.984 0.949 1.00 97.00 72 GLY A CA 1
ATOM 512 C C . GLY A 1 72 ? -16.948 5.638 1.636 1.00 97.00 72 GLY A C 1
ATOM 513 O O . GLY A 1 72 ? -16.573 4.470 1.728 1.00 97.00 72 GLY A O 1
ATOM 514 N N . TYR A 1 73 ? -16.221 6.653 2.108 1.00 97.62 73 TYR A N 1
ATOM 515 C CA . TYR A 1 73 ? -14.957 6.433 2.809 1.00 97.62 73 TYR A CA 1
ATOM 516 C C . TYR A 1 73 ? -15.198 5.843 4.205 1.00 97.62 73 TYR A C 1
ATOM 518 O O . TYR A 1 73 ? -15.801 6.496 5.057 1.00 97.62 73 TYR A O 1
ATOM 526 N N . CYS A 1 74 ? -14.696 4.628 4.437 1.00 98.38 74 CYS A N 1
ATOM 527 C CA . CYS A 1 74 ? -14.700 3.958 5.734 1.00 98.38 74 CYS A CA 1
ATOM 528 C C . CYS A 1 74 ? -13.249 3.652 6.146 1.00 98.38 74 CYS A C 1
ATOM 530 O O . CYS A 1 74 ? -12.649 2.715 5.613 1.00 98.38 74 CYS A O 1
ATOM 532 N N . PRO A 1 75 ? -12.651 4.440 7.059 1.00 97.06 75 PRO A N 1
ATOM 533 C CA . PRO A 1 75 ? -11.248 4.265 7.429 1.00 97.06 75 PRO A CA 1
ATOM 534 C C . PRO A 1 75 ? -10.976 2.913 8.103 1.00 97.06 75 PRO A C 1
ATOM 536 O O . PRO A 1 75 ? -9.886 2.365 7.950 1.00 97.06 75 PRO A O 1
ATOM 539 N N . GLU A 1 76 ? -11.954 2.355 8.815 1.00 97.81 76 GLU A N 1
ATOM 540 C CA . GLU A 1 76 ? -11.852 1.058 9.481 1.00 97.81 76 GLU A CA 1
ATOM 541 C C . GLU A 1 76 ? -11.804 -0.100 8.478 1.00 97.81 76 GLU A C 1
ATOM 543 O O . GLU A 1 76 ? -10.913 -0.945 8.576 1.00 97.81 76 GLU A O 1
ATOM 548 N N . ASP A 1 77 ? -12.711 -0.126 7.495 1.00 98.62 77 ASP A N 1
ATOM 549 C CA . ASP A 1 77 ? -12.708 -1.149 6.441 1.00 98.62 77 ASP A CA 1
ATOM 550 C C . ASP A 1 77 ? -11.451 -1.025 5.570 1.00 98.62 77 ASP A C 1
ATOM 552 O O . ASP A 1 77 ? -10.764 -2.021 5.334 1.00 98.62 77 ASP A O 1
ATOM 556 N N . PHE A 1 78 ? -11.081 0.200 5.177 1.00 98.56 78 PHE A N 1
ATOM 557 C CA . PHE A 1 78 ? -9.874 0.430 4.388 1.00 98.56 78 PHE A CA 1
ATOM 558 C C . PHE A 1 78 ? -8.613 -0.041 5.123 1.00 98.56 78 PHE A C 1
ATOM 560 O O . PHE A 1 78 ? -7.837 -0.820 4.568 1.00 98.56 78 PHE A O 1
ATOM 567 N N . MET A 1 79 ? -8.424 0.351 6.388 1.00 98.31 79 MET A N 1
ATOM 568 C CA . MET A 1 79 ? -7.270 -0.106 7.165 1.00 98.31 79 MET A CA 1
ATOM 569 C C . MET A 1 79 ? -7.280 -1.625 7.373 1.00 98.31 79 MET A C 1
ATOM 571 O O . MET A 1 79 ? -6.225 -2.254 7.322 1.00 98.31 79 MET A O 1
ATOM 575 N N . GLY A 1 80 ? -8.452 -2.236 7.570 1.00 98.31 80 GLY A N 1
ATOM 576 C CA . GLY A 1 80 ? -8.577 -3.690 7.668 1.00 98.31 80 GLY A CA 1
ATOM 577 C C . GLY A 1 80 ? -8.062 -4.409 6.417 1.00 98.31 80 GLY A C 1
ATOM 578 O O . GLY A 1 80 ? -7.331 -5.394 6.531 1.00 98.31 80 GLY A O 1
ATOM 579 N N . ARG A 1 81 ? -8.377 -3.889 5.223 1.00 98.56 81 ARG A N 1
ATOM 580 C CA . ARG A 1 81 ? -7.872 -4.417 3.942 1.00 98.56 81 ARG A CA 1
ATOM 581 C C . ARG A 1 81 ? -6.366 -4.224 3.793 1.00 98.56 81 ARG A C 1
ATOM 583 O O . ARG A 1 81 ? -5.678 -5.176 3.445 1.00 98.56 81 ARG A O 1
ATOM 590 N N . LEU A 1 82 ? -5.853 -3.039 4.134 1.00 98.31 82 LEU A N 1
ATOM 591 C CA . LEU A 1 82 ? -4.413 -2.765 4.118 1.00 98.31 82 LEU A CA 1
ATOM 592 C C . LEU A 1 82 ? -3.634 -3.726 5.021 1.00 98.31 82 LEU A C 1
ATOM 594 O O . LEU A 1 82 ? -2.617 -4.272 4.607 1.00 98.31 82 LEU A O 1
ATOM 598 N N . ILE A 1 83 ? -4.123 -3.957 6.242 1.00 98.19 83 ILE A N 1
ATOM 599 C CA . ILE A 1 83 ? -3.493 -4.876 7.196 1.00 98.19 83 ILE A CA 1
ATOM 600 C C . ILE A 1 83 ? -3.552 -6.317 6.686 1.00 98.19 83 ILE A C 1
ATOM 602 O O . ILE A 1 83 ? -2.553 -7.025 6.774 1.00 98.19 83 ILE A O 1
ATOM 606 N N . ARG A 1 84 ? -4.688 -6.750 6.126 1.00 97.81 84 ARG A N 1
ATOM 607 C CA . ARG A 1 84 ? -4.824 -8.085 5.527 1.00 97.81 84 ARG A CA 1
ATOM 608 C C . ARG A 1 84 ? -3.793 -8.304 4.419 1.00 97.81 84 ARG A C 1
ATOM 610 O O . ARG A 1 84 ? -3.137 -9.342 4.402 1.00 97.81 84 ARG A O 1
ATOM 617 N N . ASP A 1 85 ? -3.649 -7.344 3.512 1.00 97.44 85 ASP A N 1
ATOM 618 C CA . ASP A 1 85 ? -2.720 -7.455 2.386 1.00 97.44 85 ASP A CA 1
ATOM 619 C C . ASP A 1 85 ? -1.257 -7.370 2.874 1.00 97.44 85 ASP A C 1
ATOM 621 O O . ASP A 1 85 ? -0.406 -8.150 2.440 1.00 97.44 85 ASP A O 1
ATOM 625 N N . PHE A 1 86 ? -0.977 -6.527 3.875 1.00 97.31 86 PHE A N 1
ATOM 626 C CA . PHE A 1 86 ? 0.312 -6.483 4.572 1.00 97.31 86 PHE A CA 1
ATOM 627 C C . PHE A 1 86 ? 0.673 -7.808 5.250 1.00 97.31 86 PHE A C 1
ATOM 629 O O . PHE A 1 86 ? 1.821 -8.233 5.167 1.00 97.31 86 PHE A O 1
ATOM 636 N N . ASP A 1 87 ? -0.274 -8.489 5.891 1.00 96.19 87 ASP A N 1
ATOM 637 C CA . ASP A 1 87 ? -0.012 -9.771 6.551 1.00 96.19 87 ASP A CA 1
ATOM 638 C C . ASP A 1 87 ? 0.351 -10.878 5.537 1.00 96.19 87 ASP A C 1
ATOM 640 O O . ASP A 1 87 ? 1.115 -11.788 5.868 1.00 96.19 87 ASP A O 1
ATOM 644 N N . LEU A 1 88 ? -0.144 -10.791 4.295 1.00 95.81 88 LEU A N 1
ATOM 645 C CA . LEU A 1 88 ? 0.192 -11.724 3.212 1.00 95.81 88 LEU A CA 1
ATOM 646 C C . LEU A 1 88 ? 1.549 -11.418 2.567 1.00 95.81 88 LEU A C 1
ATOM 648 O O . LEU A 1 88 ? 2.298 -12.339 2.232 1.00 95.81 88 LEU A O 1
ATOM 652 N N . THR A 1 89 ? 1.875 -10.138 2.385 1.00 93.44 89 THR A N 1
ATOM 653 C CA . THR A 1 89 ? 3.096 -9.694 1.695 1.00 93.44 89 THR A CA 1
ATOM 654 C C . THR A 1 89 ? 3.805 -8.565 2.452 1.00 93.44 89 THR A C 1
ATOM 656 O O . THR A 1 89 ? 3.967 -7.468 1.915 1.00 93.44 89 THR A O 1
ATOM 659 N N . PRO A 1 90 ? 4.293 -8.795 3.687 1.00 93.12 90 PRO A N 1
ATOM 660 C CA . PRO A 1 90 ? 4.801 -7.716 4.545 1.00 93.12 90 PRO A CA 1
ATOM 661 C C . PRO A 1 90 ? 6.051 -7.042 3.977 1.00 93.12 90 PRO A C 1
ATOM 663 O O . PRO A 1 90 ? 6.301 -5.863 4.204 1.00 93.12 90 PRO A O 1
ATOM 666 N N . PHE A 1 91 ? 6.825 -7.795 3.202 1.00 90.81 91 PHE A N 1
ATOM 667 C CA . PHE A 1 91 ? 8.059 -7.359 2.564 1.00 90.81 91 PHE A CA 1
ATOM 668 C C . PHE A 1 91 ? 7.827 -6.479 1.319 1.00 90.81 91 PHE A C 1
ATOM 670 O O . PHE A 1 91 ? 8.800 -5.990 0.750 1.00 90.81 91 PHE A O 1
ATOM 677 N N . TRP A 1 92 ? 6.575 -6.293 0.875 1.00 92.00 92 TRP A N 1
ATOM 678 C CA . TRP A 1 92 ? 6.239 -5.322 -0.177 1.00 92.00 92 TRP A CA 1
ATOM 679 C C . TRP A 1 92 ? 6.100 -3.908 0.367 1.00 92.00 92 TRP A C 1
ATOM 681 O O . TRP A 1 92 ? 6.329 -2.967 -0.372 1.00 92.00 92 TRP A O 1
ATOM 691 N N . TYR A 1 93 ? 5.784 -3.752 1.649 1.00 93.56 93 TYR A N 1
ATOM 692 C CA . TYR A 1 93 ? 5.468 -2.452 2.217 1.00 93.56 93 TYR A CA 1
ATOM 693 C C . TYR A 1 93 ? 6.702 -1.764 2.793 1.00 93.56 93 TYR A C 1
ATOM 695 O O . TYR A 1 93 ? 7.535 -2.373 3.471 1.00 93.56 93 TYR A O 1
ATOM 703 N N . GLY A 1 94 ? 6.771 -0.450 2.587 1.00 91.25 94 GLY A N 1
ATOM 704 C CA . GLY A 1 94 ? 7.803 0.392 3.176 1.00 91.25 94 GLY A CA 1
ATOM 705 C C . GLY A 1 94 ? 7.786 0.402 4.717 1.00 91.25 94 GLY A C 1
ATOM 706 O O . GLY A 1 94 ? 6.760 0.125 5.352 1.00 91.25 94 GLY A O 1
ATOM 707 N N . PRO A 1 95 ? 8.909 0.787 5.354 1.00 91.44 95 PRO A N 1
ATOM 708 C CA . PRO A 1 95 ? 9.074 0.726 6.809 1.00 91.44 95 PRO A CA 1
ATOM 709 C C . PRO A 1 95 ? 8.071 1.597 7.577 1.00 91.44 95 PRO A C 1
ATOM 711 O O . PRO A 1 95 ? 7.694 1.250 8.697 1.00 91.44 95 PRO A O 1
ATOM 714 N N . THR A 1 96 ? 7.631 2.715 6.995 1.00 93.38 96 THR A N 1
ATOM 715 C CA . THR A 1 96 ? 6.632 3.608 7.597 1.00 93.38 96 THR A CA 1
ATOM 716 C C . THR A 1 96 ? 5.249 2.966 7.593 1.00 93.38 96 THR A C 1
ATOM 718 O O . THR A 1 96 ? 4.638 2.849 8.653 1.00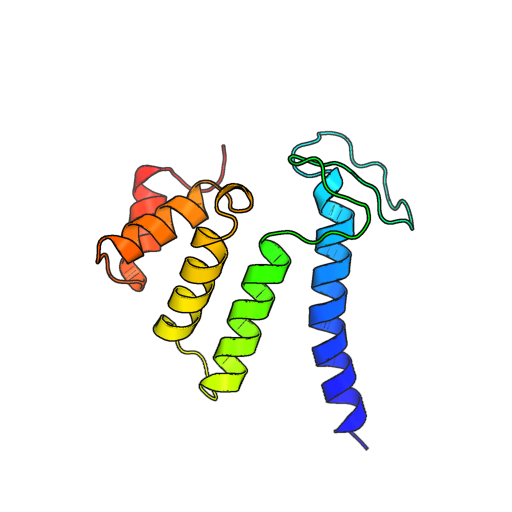 93.38 96 THR A O 1
ATOM 721 N N . SER A 1 97 ? 4.776 2.489 6.437 1.00 94.62 97 SER A N 1
ATOM 722 C CA . SER A 1 97 ? 3.471 1.825 6.310 1.00 94.62 97 SER A CA 1
ATOM 723 C C . SER A 1 97 ? 3.391 0.590 7.204 1.00 94.62 97 SER A C 1
ATOM 725 O O . SER A 1 97 ? 2.462 0.468 8.000 1.00 94.62 97 SER A O 1
ATOM 727 N N . GLY A 1 98 ? 4.424 -0.261 7.180 1.00 95.81 98 GLY A N 1
ATOM 728 C CA . GLY A 1 98 ? 4.500 -1.433 8.054 1.00 95.81 98 GLY A CA 1
ATOM 729 C C . GLY A 1 98 ? 4.429 -1.076 9.543 1.00 95.81 98 GLY A C 1
ATOM 730 O O . GLY A 1 98 ? 3.711 -1.727 10.301 1.00 95.81 98 GLY A O 1
ATOM 731 N N . ALA A 1 99 ? 5.103 -0.004 9.974 1.00 96.12 99 ALA A N 1
ATOM 732 C CA . ALA A 1 99 ? 5.014 0.469 11.355 1.00 96.12 99 ALA A CA 1
ATOM 733 C C . ALA A 1 99 ? 3.606 0.979 11.708 1.00 96.12 99 ALA A C 1
ATOM 735 O O . ALA A 1 99 ? 3.107 0.677 12.791 1.00 96.12 99 ALA A O 1
ATOM 736 N N . VAL A 1 100 ? 2.936 1.701 10.803 1.00 97.12 100 VAL A N 1
ATOM 737 C CA . VAL A 1 100 ? 1.551 2.158 11.016 1.00 97.12 100 VAL A CA 1
ATOM 738 C C . VAL A 1 100 ? 0.616 0.965 11.192 1.00 97.12 100 VAL A C 1
ATOM 740 O O . VAL A 1 100 ? -0.130 0.919 12.171 1.00 97.12 100 VAL A O 1
ATOM 743 N N . PHE A 1 101 ? 0.702 -0.033 10.313 1.00 97.62 101 PHE A N 1
ATOM 744 C CA . PHE A 1 101 ? -0.126 -1.237 10.391 1.00 97.62 101 PHE A CA 1
ATOM 745 C C . PHE A 1 101 ? 0.102 -2.004 11.692 1.00 97.62 101 PHE A C 1
ATOM 747 O O . PHE A 1 101 ? -0.857 -2.385 12.362 1.00 97.62 101 PHE A O 1
ATOM 754 N N . GLN A 1 102 ? 1.358 -2.157 12.116 1.00 96.75 102 GLN A N 1
ATOM 755 C CA . GLN A 1 102 ? 1.688 -2.786 13.395 1.00 96.75 102 GLN A CA 1
ATOM 756 C C . GLN A 1 102 ? 1.095 -2.029 14.591 1.00 96.75 102 GLN A C 1
ATOM 758 O O . GLN A 1 102 ? 0.588 -2.658 15.520 1.00 96.75 102 GLN A O 1
ATOM 763 N N . ARG A 1 103 ? 1.101 -0.689 14.572 1.00 97.44 103 ARG A N 1
ATOM 764 C CA . ARG A 1 103 ? 0.491 0.121 15.638 1.00 97.44 103 ARG A CA 1
ATOM 765 C C . ARG A 1 103 ? -1.015 -0.047 15.697 1.00 97.44 103 ARG A C 1
ATOM 767 O O . ARG A 1 103 ? -1.549 -0.255 16.784 1.00 97.44 103 ARG A O 1
ATOM 774 N N . VAL A 1 104 ? -1.685 -0.014 14.551 1.00 97.88 104 VAL A N 1
ATOM 775 C CA . VAL A 1 104 ? -3.130 -0.258 14.498 1.00 97.88 104 VAL A CA 1
ATOM 776 C C . VAL A 1 104 ? -3.457 -1.657 15.021 1.00 97.88 104 VAL A C 1
ATOM 778 O O . VAL A 1 104 ? -4.346 -1.803 15.857 1.00 97.88 104 VAL A O 1
ATOM 781 N N . ARG A 1 105 ? -2.689 -2.680 14.623 1.00 96.06 105 ARG A N 1
ATOM 782 C CA . ARG A 1 105 ? -2.841 -4.049 15.145 1.00 96.06 105 ARG A CA 1
ATOM 783 C C . ARG A 1 105 ? -2.645 -4.143 16.660 1.00 96.06 105 ARG A C 1
ATOM 785 O O . ARG A 1 105 ? -3.290 -4.967 17.298 1.00 96.06 105 ARG A O 1
ATOM 792 N N . ALA A 1 106 ? -1.790 -3.302 17.237 1.00 96.88 106 ALA A N 1
ATOM 793 C CA . ALA A 1 106 ? -1.583 -3.205 18.683 1.00 96.88 106 ALA A CA 1
ATOM 794 C C . ALA A 1 106 ? -2.695 -2.424 19.419 1.00 96.88 106 ALA A C 1
ATOM 796 O O . ALA A 1 106 ? -2.592 -2.205 20.624 1.00 96.88 106 ALA A O 1
ATOM 797 N N . GLY A 1 107 ? -3.749 -1.997 18.716 1.00 96.88 107 GLY A N 1
ATOM 798 C CA . GLY A 1 107 ? -4.887 -1.277 19.287 1.00 96.88 107 GLY A CA 1
ATOM 799 C C . GLY A 1 107 ? -4.735 0.243 19.295 1.00 96.88 107 GLY A C 1
ATOM 800 O O . GLY A 1 107 ? -5.567 0.934 19.882 1.00 96.88 107 GLY A O 1
ATOM 801 N N . VAL A 1 108 ? -3.701 0.795 18.649 1.00 97.81 108 VAL A N 1
ATOM 802 C CA . VAL A 1 108 ? -3.574 2.250 18.499 1.00 97.81 108 VAL A CA 1
ATOM 803 C C . VAL A 1 108 ? -4.673 2.758 17.556 1.00 97.81 108 VAL A C 1
ATOM 805 O O . VAL A 1 108 ? -4.805 2.234 16.448 1.00 97.81 108 VAL A O 1
ATOM 808 N N . PRO A 1 109 ? -5.438 3.800 17.934 1.00 97.38 109 PRO A N 1
ATOM 809 C CA . PRO A 1 109 ? -6.457 4.374 17.061 1.00 97.38 109 PRO A CA 1
ATOM 810 C C . PRO A 1 109 ? -5.891 4.833 15.710 1.00 97.38 109 PRO A C 1
ATOM 812 O O . PRO A 1 109 ? -4.823 5.446 15.658 1.00 97.38 109 PRO A O 1
ATOM 815 N N . LEU A 1 110 ? -6.646 4.609 14.625 1.00 94.62 110 LEU A N 1
ATOM 816 C CA . LEU A 1 110 ? -6.238 4.904 13.239 1.00 94.62 110 LEU A CA 1
ATOM 817 C C . LEU A 1 110 ? -5.679 6.321 13.062 1.00 94.62 110 LEU A C 1
ATOM 819 O O . LEU A 1 110 ? -4.591 6.507 12.522 1.00 94.62 110 LEU A O 1
ATOM 823 N N . HIS A 1 111 ? -6.401 7.316 13.582 1.00 92.31 111 HIS A N 1
ATOM 824 C CA . HIS A 1 111 ? -6.036 8.731 13.484 1.00 92.31 111 HIS A CA 1
ATOM 825 C C . HIS A 1 111 ? -4.730 9.075 14.223 1.00 92.31 111 HIS A C 1
ATOM 827 O O . HIS A 1 111 ? -4.093 10.081 13.919 1.00 92.31 111 HIS A O 1
ATOM 833 N N . ALA A 1 112 ? -4.329 8.263 15.205 1.00 96.38 112 ALA A N 1
ATOM 834 C CA . ALA A 1 112 ? -3.121 8.473 15.992 1.00 96.38 112 ALA A CA 1
ATOM 835 C C . ALA A 1 112 ? -1.923 7.684 15.445 1.00 96.38 112 ALA A C 1
ATOM 837 O O . ALA A 1 112 ? -0.795 8.157 15.557 1.00 96.38 112 ALA A O 1
ATOM 838 N N . ALA A 1 113 ? -2.147 6.514 14.838 1.00 96.56 113 ALA A N 1
ATOM 839 C CA . ALA A 1 113 ? -1.082 5.601 14.427 1.00 96.56 113 ALA A CA 1
ATOM 840 C C . ALA A 1 113 ? -0.071 6.250 13.466 1.00 96.56 113 ALA A C 1
ATOM 842 O O . ALA A 1 113 ? 1.131 6.212 13.730 1.00 96.56 113 ALA A O 1
ATOM 843 N N . ALA A 1 114 ? -0.548 6.903 12.401 1.00 92.69 114 ALA A N 1
ATOM 844 C CA . ALA A 1 114 ? 0.316 7.575 11.427 1.00 92.69 114 ALA A CA 1
ATOM 845 C C . ALA A 1 114 ? 1.138 8.710 12.055 1.00 92.69 114 ALA A C 1
ATOM 847 O O . ALA A 1 114 ? 2.341 8.810 11.818 1.00 92.69 114 ALA A O 1
ATOM 848 N N . ARG A 1 115 ? 0.503 9.523 12.910 1.00 93.81 115 ARG A N 1
ATOM 849 C CA . ARG A 1 115 ? 1.167 10.618 13.628 1.00 93.81 115 ARG A CA 1
ATOM 850 C C . ARG A 1 115 ? 2.276 10.096 14.538 1.00 93.81 115 ARG A C 1
ATOM 852 O O . ARG A 1 115 ? 3.388 10.602 14.475 1.00 93.81 115 ARG A O 1
ATOM 859 N N . ILE A 1 116 ? 1.995 9.071 15.343 1.00 95.50 116 ILE A N 1
ATOM 860 C CA . ILE A 1 116 ? 2.986 8.520 16.275 1.00 95.50 116 ILE A CA 1
ATOM 861 C C . ILE A 1 116 ? 4.178 7.932 15.505 1.00 95.50 116 ILE A C 1
ATOM 863 O O . ILE A 1 116 ? 5.324 8.171 15.872 1.00 95.50 116 ILE A O 1
ATOM 867 N N . VAL A 1 117 ? 3.934 7.198 14.413 1.00 95.06 117 VAL A N 1
ATOM 868 C CA . VAL A 1 117 ? 5.027 6.654 13.586 1.00 95.06 117 VAL A CA 1
ATOM 869 C C . VAL A 1 117 ? 5.875 7.773 12.978 1.00 95.06 117 VAL A C 1
ATOM 871 O O . VAL A 1 117 ? 7.100 7.658 12.952 1.00 95.06 117 VAL A O 1
ATOM 874 N N . HIS A 1 118 ? 5.245 8.857 12.521 1.00 91.19 118 HIS A N 1
ATOM 875 C CA . HIS A 1 118 ? 5.952 10.025 12.002 1.00 91.19 118 HIS A CA 1
ATOM 876 C C . HIS A 1 118 ? 6.818 10.708 13.072 1.00 91.19 118 HIS A C 1
ATOM 878 O O . HIS A 1 118 ? 7.972 11.031 12.804 1.00 91.19 118 HIS A O 1
ATOM 884 N N . GLU A 1 119 ? 6.290 10.885 14.286 1.00 93.19 119 GLU A N 1
ATOM 885 C CA . GLU A 1 119 ? 7.018 11.466 15.424 1.00 93.19 119 GLU A CA 1
ATOM 886 C C . GLU A 1 119 ? 8.239 10.621 15.830 1.00 93.19 119 GLU A C 1
ATOM 888 O O . GLU A 1 119 ? 9.272 11.170 16.201 1.00 93.19 119 GLU A O 1
ATOM 893 N N . GLU A 1 120 ? 8.152 9.293 15.730 1.00 91.94 120 GLU A N 1
ATOM 894 C CA . GLU A 1 120 ? 9.237 8.380 16.114 1.00 91.94 120 GLU A CA 1
ATOM 895 C C . GLU A 1 120 ? 10.332 8.223 15.057 1.00 91.94 120 GLU A C 1
ATOM 897 O O . GLU A 1 120 ? 11.497 8.026 15.402 1.00 91.94 120 GLU A O 1
ATOM 902 N N . ARG A 1 121 ? 9.962 8.228 13.772 1.00 85.56 121 ARG A N 1
ATOM 903 C CA . ARG A 1 121 ? 10.874 7.880 12.667 1.00 85.56 121 ARG A CA 1
ATOM 904 C C . ARG A 1 121 ? 11.312 9.074 11.824 1.00 85.56 121 ARG A C 1
ATOM 906 O O . ARG A 1 121 ? 12.234 8.929 11.023 1.00 85.56 121 ARG A O 1
ATOM 913 N N . GLY A 1 122 ? 10.666 10.226 11.998 1.00 77.38 122 GLY A N 1
ATOM 914 C CA . GLY A 1 122 ? 10.726 11.335 11.053 1.00 77.38 122 GLY A CA 1
ATOM 915 C C . GLY A 1 122 ? 9.851 11.083 9.818 1.00 77.38 122 GLY A C 1
ATOM 916 O O . GLY A 1 122 ? 9.320 9.990 9.602 1.00 77.38 122 GLY A O 1
ATOM 917 N N . GLY A 1 123 ? 9.674 12.112 8.981 1.00 61.59 123 GLY A N 1
ATOM 918 C CA . GLY A 1 123 ? 9.134 11.927 7.627 1.00 61.59 123 GLY A CA 1
ATOM 919 C C . GLY A 1 123 ? 9.985 10.932 6.834 1.00 61.59 123 GLY A C 1
ATOM 920 O O . GLY A 1 123 ? 11.140 10.717 7.186 1.00 61.59 123 GLY A O 1
ATOM 921 N N . GLY A 1 124 ? 9.425 10.310 5.789 1.00 55.50 124 GLY A N 1
ATOM 922 C CA . GLY A 1 124 ? 10.096 9.292 4.963 1.00 55.50 124 GLY A CA 1
ATOM 923 C C . GLY A 1 124 ? 11.277 9.836 4.150 1.00 55.50 124 GLY A C 1
ATOM 924 O O . GLY A 1 124 ? 11.216 9.891 2.929 1.00 55.50 124 GLY A O 1
ATOM 925 N N . HIS A 1 125 ? 12.316 10.311 4.826 1.00 48.38 125 HIS A N 1
ATOM 926 C CA . HIS A 1 125 ? 13.608 10.722 4.294 1.00 48.38 125 HIS A CA 1
ATOM 927 C C . HIS A 1 125 ? 14.656 9.842 4.989 1.00 48.38 125 HIS A C 1
ATOM 929 O O . HIS A 1 125 ? 15.348 10.288 5.902 1.00 48.38 125 HIS A O 1
ATOM 935 N N . GLN A 1 126 ? 14.695 8.563 4.614 1.00 40.44 126 GLN A N 1
ATOM 936 C CA . GLN A 1 126 ? 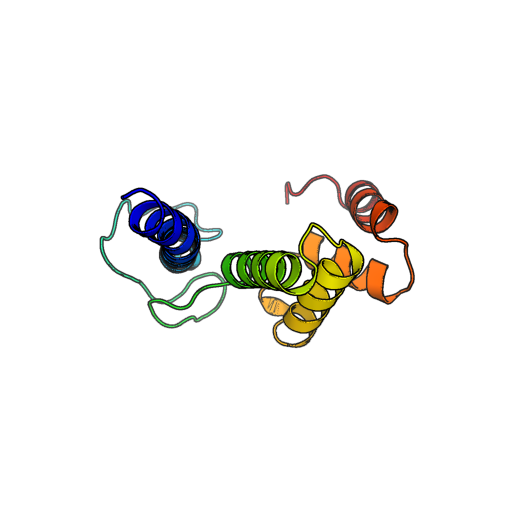15.801 7.644 4.895 1.00 40.44 126 GLN A CA 1
ATOM 937 C C . GLN A 1 126 ? 16.143 6.905 3.610 1.00 40.44 126 GLN A C 1
ATOM 939 O O . GLN A 1 126 ? 15.186 6.425 2.959 1.00 40.44 126 GLN A O 1
#

Sequence (126 aa):
MTFISDIRYVAGVLVGLAIGDAMGAPFEGTPEHPGFTGNFLPGGRMARKSGSYTDDTLQALALAESLASCGGYCPEDFMGRLIRDFDLTPFWYGPTSGAVFQRVRAGVPLHAAARIVHEERGGGHQ

Radius of gyration: 16.75 Å; chains: 1; bounding box: 44×24×43 Å

pLDDT: mean 89.67, std 12.27, range [40.44, 98.62]